Protein AF-A0A9D6E1D4-F1 (afdb_monomer)

Foldseek 3Di:
DDDDDDDDPVVVVVVVVVVVVVVVVVVCQVVQHKDFDDDPNDTPDIDGRPPPPPPDDPDPPDPDDDDDDDDD

Structure (mmCIF, N/CA/C/O backbone):
data_AF-A0A9D6E1D4-F1
#
_entry.id   AF-A0A9D6E1D4-F1
#
loop_
_atom_site.group_PDB
_atom_site.id
_atom_site.type_symbol
_atom_site.label_atom_id
_atom_site.label_alt_id
_atom_site.label_comp_id
_atom_site.label_asym_id
_atom_site.label_entity_id
_atom_site.label_seq_id
_atom_site.pdbx_PDB_ins_code
_atom_site.Cartn_x
_atom_site.Cartn_y
_atom_site.Cartn_z
_atom_site.occupancy
_atom_site.B_iso_or_equiv
_atom_site.auth_seq_id
_atom_site.auth_comp_id
_atom_site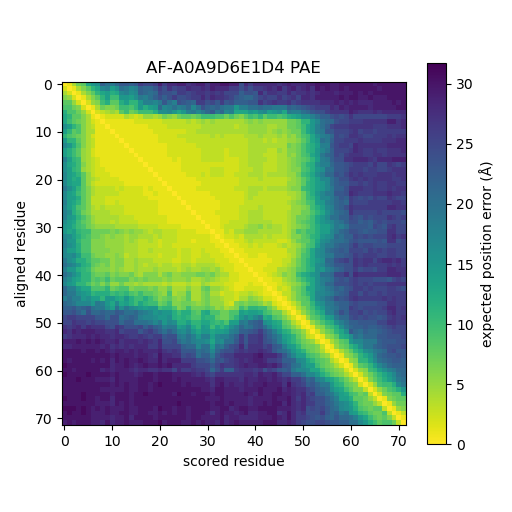.auth_asym_id
_atom_site.auth_atom_id
_atom_site.pdbx_PDB_model_num
ATOM 1 N N . MET A 1 1 ? -20.794 28.119 12.507 1.00 37.22 1 MET A N 1
ATOM 2 C CA . MET A 1 1 ? -19.865 27.187 13.181 1.00 37.22 1 MET A CA 1
ATOM 3 C C . MET A 1 1 ? -19.995 25.830 12.511 1.00 37.22 1 MET A C 1
ATOM 5 O O . MET A 1 1 ? -21.082 25.272 12.529 1.00 37.22 1 MET A O 1
ATOM 9 N N . THR A 1 2 ? -18.954 25.334 11.849 1.00 49.81 2 THR A N 1
ATOM 10 C CA . THR A 1 2 ? -18.953 24.003 11.223 1.00 49.81 2 THR A CA 1
ATOM 11 C C . THR A 1 2 ? -18.582 22.950 12.268 1.00 49.81 2 THR A C 1
ATOM 13 O O . THR A 1 2 ? -17.467 22.965 12.784 1.00 49.81 2 THR A O 1
ATOM 16 N N . LEU A 1 3 ? -19.508 22.040 12.600 1.00 49.91 3 LEU A N 1
ATOM 17 C CA . LEU A 1 3 ? -19.199 20.872 13.431 1.00 49.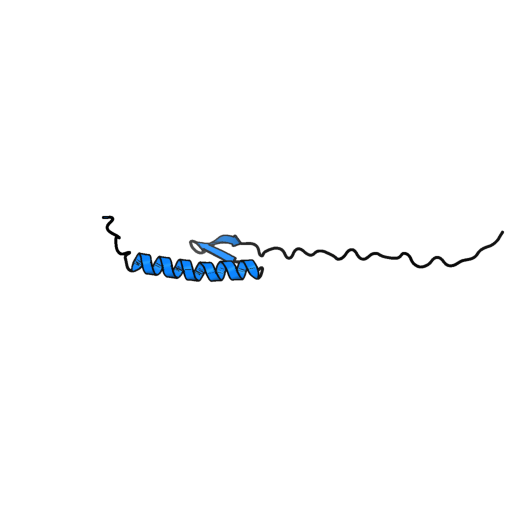91 3 LEU A CA 1
ATOM 18 C C . LEU A 1 3 ? -18.269 19.930 12.652 1.00 49.91 3 LEU A C 1
ATOM 20 O O . LEU A 1 3 ? -18.676 19.313 11.663 1.00 49.91 3 LEU A O 1
ATOM 24 N N . LYS A 1 4 ? -17.022 19.797 13.112 1.00 64.12 4 LYS A N 1
ATOM 25 C CA . LYS A 1 4 ? -16.165 18.673 12.724 1.00 64.12 4 LYS A CA 1
ATOM 26 C C . LYS A 1 4 ? -16.784 17.404 13.301 1.00 64.12 4 LYS A C 1
ATOM 28 O O . LYS A 1 4 ? -16.933 17.293 14.511 1.00 64.12 4 LYS A O 1
ATOM 33 N N . HIS A 1 5 ? -17.165 16.482 12.428 1.00 68.31 5 HIS A N 1
ATOM 34 C CA . HIS A 1 5 ? -17.562 15.146 12.844 1.00 68.31 5 HIS A CA 1
ATOM 35 C C . HIS A 1 5 ? -16.279 14.362 13.114 1.00 68.31 5 HIS A C 1
ATOM 37 O O . HIS A 1 5 ? -15.424 14.258 12.231 1.00 68.31 5 HIS A O 1
ATOM 43 N N . ASP A 1 6 ? -16.119 13.866 14.339 1.00 74.69 6 ASP A N 1
ATOM 44 C CA . ASP A 1 6 ? -14.990 13.009 14.677 1.00 74.69 6 ASP A CA 1
ATOM 45 C C . ASP A 1 6 ? -15.075 11.718 13.865 1.00 74.69 6 ASP A C 1
ATOM 47 O O . ASP A 1 6 ? -16.071 10.997 13.916 1.00 74.69 6 ASP A O 1
ATOM 51 N N . SER A 1 7 ? -14.019 11.427 13.102 1.00 79.88 7 SER A N 1
ATOM 52 C CA . SER A 1 7 ? -13.948 10.203 12.310 1.00 79.88 7 SER A CA 1
ATOM 53 C C . SER A 1 7 ? -14.017 8.973 13.212 1.00 79.88 7 SER A C 1
ATOM 55 O O . SER A 1 7 ? -13.372 8.927 14.273 1.00 79.88 7 SER A O 1
ATOM 57 N N . SER A 1 8 ? -14.746 7.954 12.763 1.00 92.12 8 SER A N 1
ATOM 58 C CA . SER A 1 8 ? -14.836 6.674 13.464 1.00 92.12 8 SER A CA 1
ATOM 59 C C . SER A 1 8 ? -13.458 6.005 13.572 1.00 92.12 8 SER A C 1
ATOM 61 O O . SER A 1 8 ? -12.538 6.281 12.795 1.00 92.12 8 SER A O 1
ATOM 63 N N . LEU A 1 9 ? -13.292 5.088 14.532 1.00 93.56 9 LEU A N 1
ATOM 64 C CA . LEU A 1 9 ? -12.054 4.310 14.657 1.00 93.56 9 LEU A CA 1
ATOM 65 C C . LEU A 1 9 ? -11.728 3.554 13.358 1.00 93.56 9 LEU A C 1
ATOM 67 O O . LEU A 1 9 ? -10.573 3.521 12.941 1.00 93.56 9 LEU A O 1
ATOM 71 N N . THR A 1 10 ? -12.748 3.008 12.694 1.00 94.00 10 THR A N 1
ATOM 72 C CA . THR A 1 10 ? -12.614 2.319 11.405 1.00 94.00 10 THR A CA 1
ATOM 73 C C . THR A 1 10 ? -12.050 3.243 10.331 1.00 94.00 10 THR A C 1
ATOM 75 O O . THR A 1 10 ? -11.121 2.867 9.620 1.00 94.00 10 THR A O 1
ATOM 78 N N . GLU A 1 11 ? -12.552 4.472 10.231 1.00 93.94 11 GLU A N 1
ATOM 79 C CA . GLU A 1 11 ? -12.048 5.455 9.265 1.00 93.94 11 GLU A CA 1
ATOM 80 C C . GLU A 1 11 ? -10.594 5.828 9.549 1.00 93.94 11 GLU A C 1
ATOM 82 O O . GLU A 1 11 ? -9.776 5.873 8.627 1.00 93.94 11 GLU A O 1
ATOM 87 N N . LYS A 1 12 ? -10.247 6.025 10.825 1.00 94.94 12 LYS A N 1
ATOM 88 C CA . LYS A 1 12 ? -8.868 6.296 11.252 1.00 94.94 12 LYS A CA 1
ATOM 89 C C . LYS A 1 12 ? -7.939 5.132 10.904 1.00 94.94 12 LYS A C 1
ATOM 91 O O . LYS A 1 12 ? -6.859 5.358 10.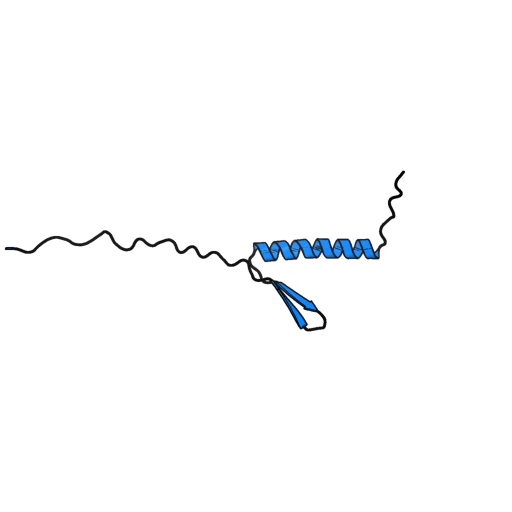361 1.00 94.94 12 LYS A O 1
ATOM 96 N N . ALA A 1 13 ? -8.372 3.895 11.146 1.00 96.00 13 ALA A N 1
ATOM 97 C CA . ALA A 1 13 ? -7.614 2.697 10.800 1.00 96.00 13 ALA A CA 1
ATOM 98 C C .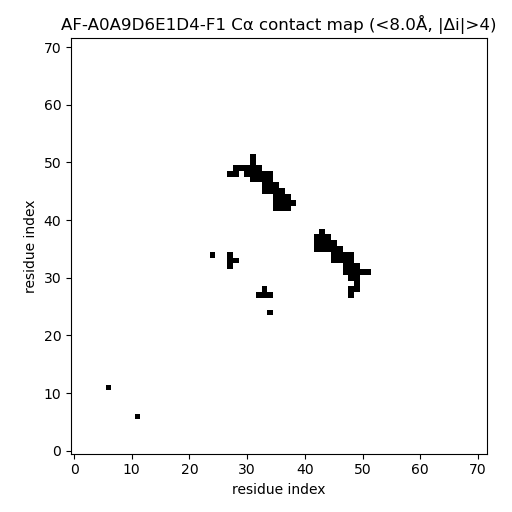 ALA A 1 13 ? -7.410 2.572 9.281 1.00 96.00 13 ALA A C 1
ATOM 100 O O . ALA A 1 13 ? -6.289 2.355 8.819 1.00 96.00 13 ALA A O 1
ATOM 101 N N . VAL A 1 14 ? -8.462 2.783 8.485 1.00 96.31 14 VAL A N 1
ATOM 102 C CA . VAL A 1 14 ? -8.370 2.775 7.016 1.00 96.31 14 VAL A CA 1
ATOM 103 C C . VAL A 1 14 ? -7.434 3.875 6.514 1.00 96.31 14 VAL A C 1
ATOM 105 O O . VAL A 1 14 ? -6.630 3.624 5.613 1.00 96.31 14 VAL A O 1
ATOM 108 N N . ALA A 1 15 ? -7.492 5.075 7.092 1.00 96.31 15 ALA A N 1
ATOM 109 C CA . ALA A 1 15 ? -6.597 6.172 6.737 1.00 96.31 15 ALA A CA 1
ATOM 110 C C . ALA A 1 15 ? -5.129 5.833 7.044 1.00 96.31 15 ALA A C 1
ATOM 112 O O . ALA A 1 15 ? -4.268 6.024 6.183 1.00 96.31 15 ALA A O 1
ATOM 113 N N . ALA A 1 16 ? -4.852 5.265 8.220 1.00 96.50 16 ALA A N 1
ATOM 114 C CA . ALA A 1 16 ? -3.510 4.833 8.606 1.00 96.50 16 ALA A CA 1
ATOM 115 C C . ALA A 1 16 ? -2.965 3.744 7.666 1.00 96.50 16 ALA A C 1
ATOM 117 O O . ALA A 1 16 ? -1.836 3.855 7.184 1.00 96.50 16 ALA A O 1
ATOM 118 N N . MET A 1 17 ? -3.783 2.742 7.322 1.00 97.00 17 MET A N 1
ATOM 119 C CA . MET A 1 17 ? -3.398 1.707 6.356 1.00 97.00 17 MET A CA 1
ATOM 120 C C . MET A 1 17 ? -3.079 2.302 4.980 1.00 97.00 17 MET A C 1
ATOM 122 O O . MET A 1 17 ? -2.047 1.982 4.393 1.00 97.00 17 MET A O 1
ATOM 126 N N . ARG A 1 18 ? -3.923 3.210 4.469 1.00 96.50 18 ARG A N 1
ATOM 127 C CA . ARG A 1 18 ? -3.678 3.887 3.183 1.00 96.50 18 ARG A CA 1
ATOM 128 C C . ARG A 1 18 ? -2.378 4.687 3.200 1.00 96.50 18 ARG A C 1
ATOM 130 O O . ARG A 1 18 ? -1.635 4.644 2.222 1.00 96.50 18 ARG A O 1
ATOM 137 N N . ALA A 1 19 ? -2.097 5.393 4.295 1.00 96.00 19 ALA A N 1
ATOM 138 C CA . ALA A 1 19 ? -0.865 6.158 4.453 1.00 96.00 19 ALA A CA 1
ATOM 139 C C . ALA A 1 19 ? 0.376 5.251 4.437 1.00 96.00 19 ALA A C 1
ATOM 141 O O . ALA A 1 19 ? 1.334 5.546 3.723 1.00 96.00 19 ALA A O 1
ATOM 142 N N . ALA A 1 20 ? 0.333 4.118 5.142 1.00 94.81 20 ALA A N 1
ATOM 143 C CA . ALA A 1 20 ? 1.423 3.144 5.144 1.00 94.81 20 ALA A CA 1
ATOM 144 C C . ALA A 1 20 ? 1.658 2.538 3.748 1.00 94.81 20 ALA A C 1
ATOM 146 O O . ALA A 1 20 ? 2.790 2.509 3.263 1.00 94.81 20 ALA A O 1
ATOM 147 N N . VAL A 1 21 ? 0.588 2.123 3.060 1.00 94.50 21 VAL A N 1
ATOM 148 C CA . VAL A 1 21 ? 0.679 1.554 1.703 1.00 94.50 21 VAL A CA 1
ATOM 149 C C . VAL A 1 21 ? 1.227 2.575 0.703 1.00 94.50 21 VAL A C 1
ATOM 151 O O . VAL A 1 21 ? 2.030 2.211 -0.155 1.00 94.50 21 VAL A O 1
ATOM 154 N N . LYS A 1 22 ? 0.855 3.856 0.822 1.00 95.38 22 LYS A N 1
ATOM 155 C CA . LYS A 1 22 ? 1.351 4.923 -0.060 1.00 95.38 22 LYS A CA 1
ATOM 156 C C . LYS A 1 22 ? 2.882 4.999 -0.066 1.00 95.38 22 LYS A C 1
ATOM 158 O O . LYS A 1 22 ? 3.469 5.043 -1.144 1.00 95.38 22 LYS A O 1
ATOM 163 N N . GLY A 1 23 ? 3.518 4.952 1.106 1.00 92.81 23 GLY A N 1
ATOM 164 C CA . GLY A 1 23 ? 4.981 4.995 1.207 1.00 92.81 23 GLY A CA 1
ATOM 165 C C . GLY A 1 23 ? 5.657 3.807 0.517 1.00 92.81 23 GLY A C 1
ATOM 166 O O . GLY A 1 23 ? 6.637 3.981 -0.205 1.00 92.81 23 GLY A O 1
ATOM 167 N N . VAL A 1 24 ? 5.088 2.607 0.663 1.00 91.75 24 VAL A N 1
ATOM 168 C CA . VAL A 1 24 ? 5.593 1.391 0.001 1.00 91.75 24 VAL A CA 1
ATOM 169 C C . VAL A 1 24 ? 5.478 1.498 -1.519 1.00 91.75 24 VAL A C 1
ATOM 171 O O . VAL A 1 24 ? 6.432 1.172 -2.227 1.00 91.75 24 VAL A O 1
ATOM 174 N N . VAL A 1 25 ? 4.338 1.981 -2.026 1.00 91.25 25 VAL A N 1
ATOM 175 C CA . VAL A 1 25 ? 4.116 2.175 -3.468 1.00 91.25 25 VAL A CA 1
ATOM 176 C C . VAL A 1 25 ? 5.110 3.178 -4.050 1.00 91.25 25 VAL A C 1
ATOM 178 O O . VAL A 1 25 ? 5.679 2.9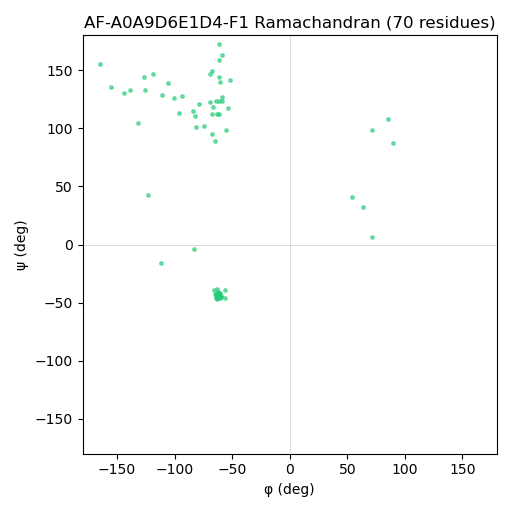37 -5.116 1.00 91.25 25 VAL A O 1
ATOM 181 N N . GLU A 1 26 ? 5.348 4.290 -3.355 1.00 91.19 26 GLU A N 1
ATOM 182 C CA . GLU A 1 26 ? 6.304 5.311 -3.790 1.00 91.19 26 GLU A CA 1
ATOM 183 C C . GLU A 1 26 ? 7.744 4.787 -3.817 1.00 91.19 26 GLU A C 1
ATOM 185 O O . GLU A 1 26 ? 8.461 5.044 -4.788 1.00 91.19 26 GLU A O 1
ATOM 190 N N . ASP A 1 27 ? 8.154 4.020 -2.803 1.00 91.31 27 ASP A N 1
ATOM 191 C CA . ASP A 1 27 ? 9.482 3.405 -2.754 1.00 91.31 27 ASP A CA 1
ATOM 192 C C . ASP A 1 27 ? 9.691 2.387 -3.883 1.00 91.31 27 ASP A C 1
ATOM 194 O O . ASP A 1 27 ? 10.692 2.456 -4.596 1.00 91.31 27 ASP A O 1
ATOM 198 N N . HIS A 1 28 ? 8.716 1.506 -4.124 1.00 90.25 28 HIS A N 1
ATOM 199 C CA . HIS A 1 28 ? 8.796 0.522 -5.209 1.00 90.25 28 HIS A CA 1
ATOM 200 C C . HIS A 1 28 ? 8.863 1.198 -6.576 1.00 90.25 28 HIS A C 1
ATOM 202 O O . HIS A 1 28 ? 9.689 0.825 -7.409 1.00 90.25 28 HIS A O 1
ATOM 208 N N . ARG A 1 29 ? 8.066 2.254 -6.783 1.00 86.88 29 ARG A N 1
ATOM 209 C CA . ARG A 1 29 ? 8.125 3.056 -8.008 1.00 86.88 29 ARG A CA 1
ATOM 210 C C . ARG A 1 29 ? 9.508 3.676 -8.210 1.00 86.88 29 ARG A C 1
ATOM 212 O O . ARG A 1 29 ? 10.021 3.641 -9.322 1.00 86.88 29 ARG A O 1
ATOM 219 N N . ARG A 1 30 ? 10.113 4.230 -7.153 1.00 87.81 30 ARG A N 1
ATOM 220 C CA . ARG A 1 30 ? 11.453 4.838 -7.209 1.00 87.81 30 ARG A CA 1
ATOM 221 C C . ARG A 1 30 ? 12.547 3.807 -7.493 1.00 87.81 30 ARG A C 1
ATOM 223 O O . ARG A 1 30 ? 13.481 4.113 -8.222 1.00 87.81 30 ARG A O 1
ATOM 230 N N . GLN A 1 31 ? 12.438 2.616 -6.913 1.00 88.31 31 GLN A N 1
ATOM 231 C CA . GLN A 1 31 ? 13.421 1.539 -7.063 1.00 88.31 31 GLN A CA 1
ATOM 232 C C . GLN A 1 31 ? 13.224 0.706 -8.339 1.00 88.31 31 GLN A C 1
ATOM 234 O O . GLN A 1 31 ? 13.999 -0.213 -8.579 1.00 88.31 31 GLN A O 1
ATOM 239 N N . GLY A 1 32 ? 12.176 0.969 -9.129 1.00 86.12 32 GLY A N 1
ATOM 240 C CA . GLY A 1 32 ? 11.834 0.124 -10.274 1.00 86.12 32 GLY A CA 1
ATOM 241 C C . GLY A 1 32 ? 11.451 -1.300 -9.856 1.00 86.12 32 GLY A C 1
ATOM 242 O O . GLY A 1 32 ? 11.730 -2.255 -10.571 1.00 86.12 32 GLY A O 1
ATOM 243 N N . ARG A 1 33 ? 10.835 -1.473 -8.682 1.00 86.12 33 ARG A N 1
ATOM 244 C CA . ARG A 1 33 ? 10.353 -2.779 -8.218 1.00 86.12 33 ARG A CA 1
ATOM 245 C C . ARG A 1 33 ? 8.886 -2.949 -8.610 1.00 86.12 33 ARG A C 1
ATOM 247 O O . ARG A 1 33 ? 8.083 -2.070 -8.291 1.00 86.12 33 ARG A O 1
ATOM 254 N N . PRO A 1 34 ? 8.511 -4.052 -9.276 1.00 88.50 34 PRO A N 1
ATOM 255 C CA . PRO A 1 34 ? 7.128 -4.273 -9.671 1.00 88.50 34 PRO A CA 1
ATOM 256 C C . PRO A 1 34 ? 6.229 -4.485 -8.447 1.00 88.50 34 PRO A C 1
ATOM 258 O O . PRO A 1 34 ? 6.655 -5.021 -7.421 1.00 88.50 34 PRO A O 1
ATOM 261 N N . LEU A 1 35 ? 4.966 -4.076 -8.572 1.00 91.88 35 LEU A N 1
ATOM 262 C CA . LEU A 1 35 ? 3.918 -4.308 -7.575 1.00 91.88 35 LEU A CA 1
ATOM 263 C C . LEU A 1 35 ? 2.712 -4.975 -8.224 1.00 91.88 35 LEU A C 1
ATOM 265 O O . LEU A 1 35 ? 2.351 -4.652 -9.354 1.00 91.88 35 LEU A O 1
ATOM 269 N N . VAL A 1 36 ? 2.054 -5.867 -7.486 1.00 92.06 36 VAL A N 1
ATOM 270 C CA . VAL A 1 36 ? 0.903 -6.629 -7.978 1.00 92.06 36 VAL A CA 1
ATOM 271 C C . VAL A 1 36 ? -0.283 -6.438 -7.040 1.00 92.06 36 VAL A C 1
ATOM 273 O O . VAL A 1 36 ? -0.146 -6.551 -5.823 1.00 92.06 36 VAL A O 1
ATOM 276 N N . VAL A 1 37 ? -1.460 -6.159 -7.597 1.00 91.25 37 VAL A N 1
ATOM 277 C CA . VAL A 1 37 ? -2.720 -6.084 -6.850 1.00 91.25 37 VAL A CA 1
ATOM 278 C C . VAL A 1 37 ? -3.490 -7.378 -7.050 1.00 91.25 37 VAL A C 1
ATOM 280 O O . VAL A 1 37 ? -3.774 -7.774 -8.181 1.00 91.25 37 VAL A O 1
ATOM 283 N N . TRP A 1 38 ? -3.852 -8.003 -5.934 1.00 94.88 38 TRP A N 1
ATOM 284 C CA . TRP A 1 38 ? -4.642 -9.224 -5.896 1.00 94.88 38 TRP A CA 1
ATOM 285 C C . TRP A 1 38 ? -6.060 -8.902 -5.439 1.00 94.88 38 TRP A C 1
ATOM 287 O O . TRP A 1 38 ? -6.264 -8.108 -4.516 1.00 94.88 38 TRP A O 1
ATOM 297 N N . ARG A 1 39 ? -7.047 -9.521 -6.077 1.00 94.88 39 ARG A N 1
ATOM 298 C CA . ARG A 1 39 ? -8.454 -9.462 -5.683 1.00 94.88 39 ARG A CA 1
ATOM 299 C C . ARG A 1 39 ? -9.076 -10.821 -5.973 1.00 94.88 39 ARG A C 1
ATOM 301 O O . ARG A 1 39 ? -8.864 -11.371 -7.049 1.00 94.88 39 ARG A O 1
ATOM 308 N N . ASP A 1 40 ? -9.782 -11.377 -4.994 1.00 95.50 40 ASP A N 1
ATOM 309 C CA . ASP A 1 40 ? -10.462 -12.675 -5.111 1.00 95.50 40 ASP A CA 1
ATOM 310 C C . ASP A 1 40 ? -9.525 -13.815 -5.556 1.00 95.50 40 ASP A C 1
ATOM 312 O O . ASP A 1 40 ? -9.853 -14.636 -6.410 1.00 95.50 40 ASP A O 1
ATOM 316 N N . GLY A 1 41 ? -8.305 -13.823 -5.009 1.00 95.69 41 GLY A N 1
ATOM 317 C CA . GLY A 1 41 ? -7.279 -14.821 -5.325 1.00 95.69 41 GLY A CA 1
ATOM 318 C C . GLY A 1 41 ? -6.657 -14.688 -6.719 1.00 95.69 41 GLY A C 1
ATOM 319 O O . GLY A 1 41 ? -5.878 -15.551 -7.112 1.00 95.69 41 GLY A O 1
ATOM 320 N N . LYS A 1 42 ? -6.978 -13.627 -7.469 1.00 94.69 42 LYS A N 1
ATOM 321 C CA . LYS A 1 42 ? -6.447 -13.377 -8.813 1.00 94.69 42 LYS A CA 1
ATOM 322 C C . LYS A 1 42 ? -5.667 -12.075 -8.865 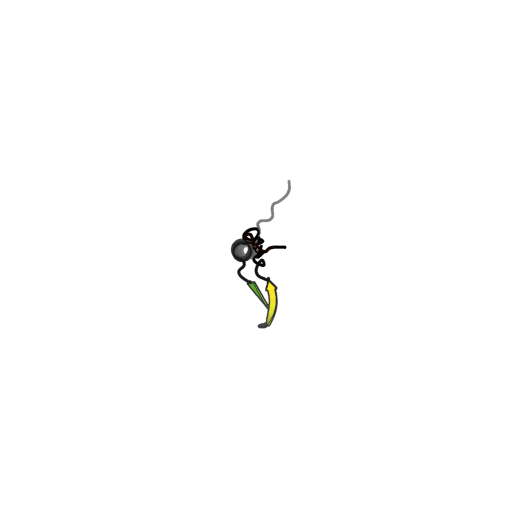1.00 94.69 42 LYS A C 1
ATOM 324 O O . LYS A 1 42 ? -6.021 -11.090 -8.217 1.00 94.69 42 LYS A O 1
ATOM 329 N N . VAL A 1 43 ? -4.629 -12.058 -9.692 1.00 94.00 43 VAL A N 1
ATOM 330 C CA . VAL A 1 43 ? -3.943 -10.822 -10.065 1.00 94.00 43 VAL A CA 1
ATOM 331 C C . VAL A 1 43 ? -4.881 -9.993 -10.937 1.00 94.00 43 VAL A C 1
ATOM 333 O O . VAL A 1 43 ? -5.356 -10.465 -11.966 1.00 94.00 43 VAL A O 1
ATOM 336 N N . VAL A 1 44 ? -5.164 -8.761 -10.514 1.00 92.69 44 VAL A N 1
ATOM 337 C CA . VAL A 1 44 ? -6.018 -7.818 -11.262 1.00 92.69 44 VAL A CA 1
ATOM 338 C C . VAL A 1 44 ? -5.249 -6.624 -11.813 1.00 92.69 44 VAL A C 1
ATOM 340 O O . VAL A 1 44 ? -5.762 -5.912 -12.673 1.00 92.69 44 VAL A O 1
ATOM 343 N N . LYS A 1 45 ? -4.034 -6.371 -11.313 1.00 86.06 45 LYS A N 1
ATOM 344 C CA . LYS A 1 45 ? -3.164 -5.313 -11.827 1.00 86.06 45 LYS A CA 1
ATOM 345 C C . LYS A 1 45 ? -1.706 -5.622 -11.541 1.00 86.06 45 LYS A C 1
ATOM 347 O O . LYS A 1 45 ? -1.354 -5.917 -10.402 1.00 86.06 45 LYS A O 1
ATOM 352 N N . GLU A 1 46 ? -0.875 -5.420 -12.548 1.00 80.38 46 GLU A N 1
ATOM 353 C CA . GLU A 1 46 ? 0.576 -5.369 -12.422 1.00 80.38 46 GLU A CA 1
ATOM 354 C C . GLU A 1 46 ? 1.020 -3.931 -12.684 1.00 80.38 46 GLU A C 1
ATOM 356 O O . GLU A 1 46 ? 0.586 -3.287 -13.641 1.00 80.38 46 GLU A O 1
ATOM 361 N N . MET A 1 47 ? 1.818 -3.378 -11.777 1.00 78.12 47 MET A N 1
ATOM 362 C CA . MET A 1 47 ? 2.469 -2.092 -11.970 1.00 78.12 47 MET A CA 1
ATOM 363 C C . MET A 1 47 ? 3.876 -2.370 -12.491 1.00 78.12 47 MET A C 1
ATOM 365 O O . MET A 1 47 ? 4.673 -2.944 -11.739 1.00 78.12 47 MET A O 1
ATOM 369 N N . PRO A 1 48 ? 4.178 -1.998 -13.749 1.00 66.19 48 PRO A N 1
ATOM 370 C CA . PRO A 1 48 ? 5.496 -2.229 -14.306 1.00 66.19 48 PRO A CA 1
ATOM 371 C C . PRO A 1 48 ? 6.535 -1.462 -13.488 1.00 66.19 48 PRO A C 1
ATOM 373 O O . PRO A 1 48 ? 6.277 -0.361 -12.989 1.00 66.19 48 PRO A O 1
ATOM 376 N N . ALA A 1 49 ? 7.713 -2.067 -13.347 1.00 65.12 49 ALA A N 1
ATOM 377 C CA . ALA A 1 49 ? 8.901 -1.353 -12.916 1.00 65.12 49 ALA A CA 1
ATOM 378 C C . ALA A 1 49 ? 9.088 -0.117 -13.808 1.00 65.12 49 ALA A C 1
ATOM 380 O O . ALA A 1 49 ? 8.837 -0.189 -15.011 1.00 65.12 49 ALA A O 1
ATOM 381 N N . ALA A 1 50 ? 9.515 1.015 -13.239 1.00 62.12 50 ALA A N 1
ATOM 382 C CA . ALA A 1 50 ? 10.026 2.103 -14.064 1.00 62.12 50 ALA A CA 1
ATOM 383 C C . ALA A 1 50 ? 11.125 1.513 -14.956 1.00 62.12 50 ALA A C 1
ATOM 385 O O . ALA A 1 50 ? 12.091 0.961 -14.428 1.00 62.12 50 ALA A O 1
ATOM 386 N N . GLU A 1 51 ? 10.940 1.548 -16.277 1.00 58.53 51 GLU A N 1
ATOM 387 C CA . GLU A 1 51 ? 11.946 1.002 -17.179 1.00 58.53 51 GLU A CA 1
ATOM 388 C C . GLU A 1 51 ? 13.260 1.744 -16.925 1.00 58.53 51 GLU A C 1
ATOM 390 O O . GLU A 1 51 ? 13.264 2.984 -16.922 1.00 58.53 51 GLU A O 1
ATOM 395 N N . PRO A 1 52 ? 14.378 1.040 -16.672 1.00 56.66 52 PRO A N 1
ATOM 396 C CA . PRO A 1 52 ? 15.663 1.703 -16.687 1.00 56.66 52 PRO A CA 1
ATOM 397 C C . PRO A 1 52 ? 15.829 2.242 -18.104 1.00 56.66 52 PRO A C 1
ATOM 399 O O . PRO A 1 52 ? 15.931 1.471 -19.055 1.00 56.66 52 PRO A O 1
ATOM 402 N N . SER A 1 53 ? 15.815 3.565 -18.271 1.00 57.50 53 SER A N 1
ATOM 403 C CA . SER A 1 53 ? 16.177 4.171 -19.545 1.00 57.50 53 SER A CA 1
ATOM 404 C C . SER A 1 53 ? 17.653 3.856 -19.783 1.00 57.50 53 SER A C 1
ATOM 406 O O . SER A 1 53 ? 18.532 4.597 -19.334 1.00 57.50 53 SER A O 1
ATOM 408 N N . VAL A 1 54 ? 17.941 2.724 -20.420 1.00 61.97 54 VAL A N 1
ATOM 409 C CA . VAL A 1 54 ? 19.281 2.383 -20.880 1.00 61.97 54 VAL A CA 1
ATOM 410 C C . VAL A 1 54 ? 19.593 3.375 -21.994 1.00 61.97 54 VAL A C 1
ATOM 412 O O . VAL A 1 54 ? 19.174 3.218 -23.135 1.00 61.97 54 VAL A O 1
ATOM 415 N N . ARG A 1 55 ? 20.269 4.470 -21.643 1.00 62.84 55 ARG A N 1
ATOM 416 C CA . ARG A 1 55 ? 20.969 5.286 -22.630 1.00 62.84 55 ARG A CA 1
ATOM 417 C C . ARG A 1 55 ? 22.289 4.587 -22.886 1.00 62.84 55 ARG A C 1
ATOM 419 O O . ARG A 1 55 ? 23.203 4.702 -22.075 1.00 62.84 55 ARG A O 1
ATOM 426 N N . GLU A 1 56 ? 22.378 3.861 -23.992 1.00 60.66 56 GLU A N 1
ATOM 427 C CA . GLU A 1 56 ? 23.679 3.440 -24.494 1.00 60.66 56 GLU A CA 1
A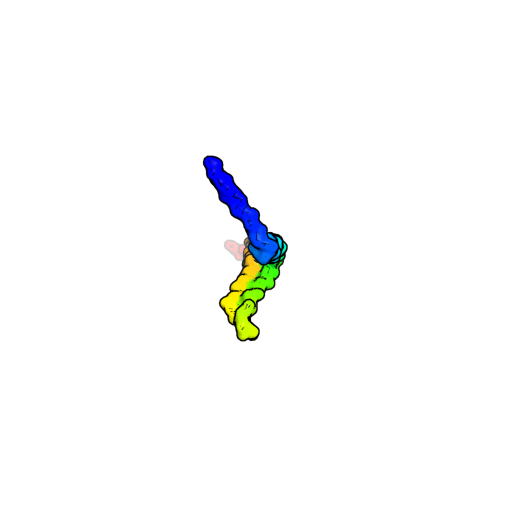TOM 428 C C . GLU A 1 56 ? 24.513 4.707 -24.754 1.00 60.66 56 GLU A C 1
ATOM 430 O O . GLU A 1 56 ? 24.054 5.606 -25.474 1.00 60.66 56 GLU A O 1
ATOM 435 N N . PRO A 1 57 ? 25.706 4.857 -24.150 1.00 65.00 57 PRO A N 1
ATOM 436 C CA . PRO A 1 57 ? 26.625 5.884 -24.599 1.00 65.00 57 PRO A CA 1
ATOM 437 C C . PRO A 1 57 ? 26.961 5.556 -26.053 1.00 65.00 57 PRO A C 1
ATOM 439 O O . PRO A 1 57 ? 27.408 4.451 -26.349 1.00 65.00 57 PRO A O 1
ATOM 442 N N . LYS A 1 58 ? 26.716 6.500 -26.970 1.00 52.56 58 LYS A N 1
ATOM 443 C CA . LYS A 1 58 ? 27.192 6.396 -28.353 1.00 52.56 58 LYS A CA 1
ATOM 444 C C . LYS A 1 58 ? 28.706 6.205 -28.308 1.00 52.56 58 LYS A C 1
ATOM 446 O O . LYS A 1 58 ? 29.442 7.173 -28.142 1.00 52.56 58 LYS A O 1
ATOM 451 N N . ALA A 1 59 ? 29.162 4.965 -28.429 1.00 54.84 59 ALA A N 1
ATOM 452 C CA . ALA A 1 59 ? 30.553 4.675 -28.704 1.00 54.84 59 ALA A CA 1
ATOM 453 C C . ALA A 1 59 ? 30.860 5.266 -30.087 1.00 54.84 59 ALA A C 1
ATOM 455 O O . ALA A 1 59 ? 30.296 4.821 -31.087 1.00 54.84 59 ALA A O 1
ATOM 456 N N . SER A 1 60 ? 31.699 6.303 -30.154 1.00 53.78 60 SER A N 1
ATOM 457 C CA . SER A 1 60 ? 32.285 6.720 -31.427 1.00 53.78 60 SER A CA 1
ATOM 458 C C . SER A 1 60 ? 33.361 5.700 -31.784 1.00 53.78 60 SER A C 1
ATOM 460 O O . SER A 1 60 ? 34.442 5.698 -31.196 1.00 53.78 60 SER A O 1
ATOM 462 N N . TYR A 1 61 ? 33.045 4.792 -32.701 1.00 46.16 61 TYR A N 1
ATOM 463 C CA . TYR A 1 61 ? 34.022 3.855 -33.236 1.00 46.16 61 TYR A CA 1
ATOM 464 C C . TYR A 1 61 ? 34.826 4.551 -34.345 1.00 46.16 61 TYR A C 1
ATOM 466 O O . TYR A 1 61 ? 34.272 4.854 -35.396 1.00 46.16 61 TYR A O 1
ATOM 474 N N . GLY A 1 62 ? 36.108 4.808 -34.067 1.00 44.50 62 GLY A N 1
ATOM 475 C CA . GLY A 1 62 ? 37.206 4.913 -35.036 1.00 44.50 62 GLY A CA 1
ATOM 476 C C . GLY A 1 62 ? 37.241 6.134 -35.960 1.00 44.50 62 GLY A C 1
ATOM 477 O O . GLY A 1 62 ? 36.649 6.120 -37.032 1.00 44.50 62 GLY A O 1
ATOM 478 N N . ALA A 1 63 ? 38.053 7.129 -35.605 1.00 48.25 63 ALA A N 1
ATOM 479 C CA . ALA A 1 63 ? 38.644 8.064 -36.563 1.00 48.25 63 ALA A CA 1
ATOM 480 C C . ALA A 1 63 ? 40.173 8.038 -36.443 1.00 48.25 63 ALA A C 1
ATOM 482 O O . ALA A 1 63 ? 40.800 9.084 -36.461 1.00 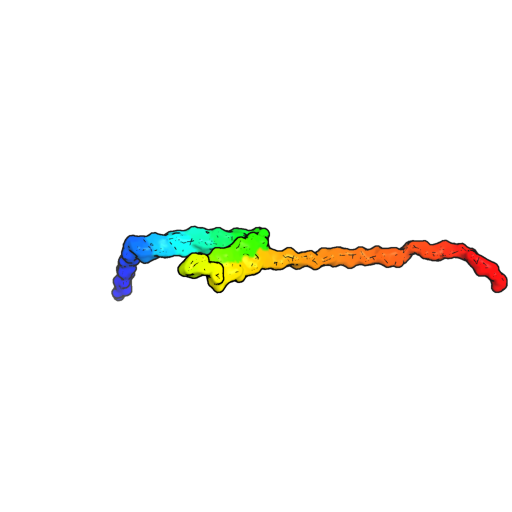48.25 63 ALA A O 1
ATOM 483 N N . ASP A 1 64 ? 40.760 6.848 -36.309 1.00 51.09 64 ASP A N 1
ATOM 484 C CA . ASP A 1 64 ? 42.208 6.666 -36.299 1.00 51.09 64 ASP A CA 1
ATOM 485 C C . ASP A 1 64 ? 42.556 5.417 -37.125 1.00 51.09 64 ASP A C 1
ATOM 487 O O . ASP A 1 64 ? 41.943 4.366 -36.939 1.00 51.09 64 ASP A O 1
ATOM 491 N N . ALA A 1 65 ? 43.558 5.562 -37.998 1.00 45.28 65 ALA A N 1
ATOM 492 C CA . ALA A 1 65 ? 44.174 4.580 -38.901 1.00 45.28 65 ALA A CA 1
ATOM 493 C C . ALA A 1 65 ? 43.577 4.436 -40.318 1.00 45.28 65 ALA A C 1
ATOM 495 O O . ALA A 1 65 ? 42.829 3.505 -40.605 1.00 45.28 65 ALA A O 1
ATOM 496 N N . GLN A 1 66 ? 44.064 5.273 -41.243 1.00 41.84 66 GLN A N 1
ATOM 497 C CA . GLN A 1 66 ? 44.811 4.750 -42.396 1.00 41.84 66 GLN A CA 1
ATOM 498 C C . GLN A 1 66 ? 46.108 5.558 -42.560 1.00 41.84 66 GLN A C 1
ATOM 500 O O . GLN A 1 66 ? 46.089 6.720 -42.960 1.00 41.84 66 GLN A O 1
ATOM 505 N N . GLU A 1 67 ? 47.205 4.919 -42.147 1.00 42.56 67 GLU A N 1
ATOM 506 C CA . GLU A 1 67 ? 48.584 5.224 -42.526 1.00 42.56 67 GLU A CA 1
ATOM 507 C C . GLU A 1 67 ? 48.786 5.137 -44.048 1.00 42.56 67 GLU A C 1
ATOM 509 O O . GLU A 1 67 ? 47.991 4.568 -44.794 1.00 42.56 67 GLU A O 1
ATOM 514 N N . GLU A 1 68 ? 49.892 5.748 -44.443 1.00 43.44 68 GLU A N 1
ATOM 515 C CA . GLU A 1 68 ? 50.432 6.049 -45.760 1.00 43.44 68 GLU A CA 1
ATOM 516 C C . GLU A 1 68 ? 50.755 4.838 -46.675 1.00 43.44 68 GLU A C 1
ATOM 518 O O . GLU A 1 68 ? 50.817 3.692 -46.238 1.00 43.44 68 GLU A O 1
ATOM 523 N N . HIS A 1 69 ? 51.098 5.183 -47.931 1.00 38.56 69 HIS A N 1
ATOM 524 C CA . HIS A 1 69 ? 51.828 4.434 -48.978 1.00 38.56 69 HIS A CA 1
ATOM 525 C C . HIS A 1 69 ? 51.068 3.466 -49.916 1.00 38.56 69 HIS A C 1
ATOM 527 O O . HIS A 1 69 ? 50.822 2.318 -49.561 1.00 38.56 69 HIS A O 1
ATOM 533 N N . HIS A 1 70 ? 50.905 3.855 -51.196 1.00 34.28 70 HIS A N 1
ATOM 534 C CA . HIS A 1 70 ? 51.683 3.264 -52.307 1.00 34.28 70 HIS A CA 1
ATOM 535 C C . HIS A 1 70 ? 51.625 4.093 -53.615 1.00 34.28 70 HIS A C 1
ATOM 537 O O . HIS A 1 70 ? 50.707 4.877 -53.829 1.00 34.28 70 HIS A O 1
ATOM 543 N N . GLU A 1 71 ? 52.671 3.892 -54.411 1.00 41.12 71 GLU A N 1
ATOM 544 C CA . GLU A 1 71 ? 53.248 4.567 -55.591 1.00 41.12 71 GLU A CA 1
ATOM 545 C C . GLU A 1 71 ? 52.426 4.490 -56.901 1.00 41.12 71 GLU A C 1
ATOM 547 O O . GLU A 1 71 ? 51.763 3.480 -57.127 1.00 41.12 71 GLU A O 1
ATOM 552 N N . ASP A 1 72 ? 52.480 5.545 -57.736 1.00 50.38 72 ASP A N 1
ATOM 553 C CA . ASP A 1 72 ? 52.913 5.557 -59.164 1.00 50.38 72 ASP A CA 1
ATOM 554 C C . ASP A 1 72 ? 52.734 6.955 -59.808 1.00 50.38 72 ASP A C 1
ATOM 556 O O . ASP A 1 72 ? 51.629 7.543 -59.703 1.00 50.38 72 ASP A O 1
#

pLDDT: mean 75.16, std 20.52, range [34.28, 97.0]

Radius of gyration: 28.82 Å; Cα contacts (8 Å, |Δi|>4): 41; chains: 1; bounding box: 73×42×74 Å

Mean predicted aligned error: 15.07 Å

Secondary structure (DSSP, 8-state):
---PPPPPHHHHHHHHHHHHHHHHHHHHHHHT--EEEEETTEEEEEEPPPP---------------------

Sequence (72 aa):
MTLKHDSSLTEKAVAAMRAAVKGVVEDHRRQGRPLVVWRDGKVVKEMPAAEPSVREPKASYGADAQEEHHED

Solvent-accessible surface area (backbone atoms only — not comparable to full-atom values): 4918 Å² total; per-residue (Å²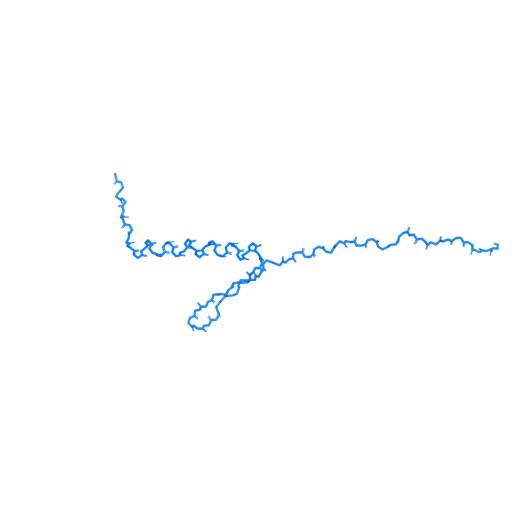): 136,84,82,81,77,82,74,50,71,66,56,52,50,52,51,52,52,52,55,56,51,50,56,54,53,52,50,28,53,74,69,36,42,65,48,74,43,73,54,95,94,35,82,77,45,75,45,76,38,54,74,80,81,79,74,75,76,83,77,83,80,77,95,74,85,85,79,86,90,86,91,134